Protein AF-A0A522X7E7-F1 (afdb_monomer)

Solvent-accessible surface area (backbone atoms only — not comparable to full-atom values): 3923 Å² total; per-residue (Å²): 134,83,76,81,70,88,80,80,85,57,77,70,44,53,60,45,16,60,77,68,71,46,60,46,59,70,62,40,59,92,67,71,31,51,72,74,45,40,55,49,26,53,52,44,38,52,55,51,52,52,39,51,42,54,51,26,60,75,69,76,42,93,73,134

Sequence (64 aa):
PYALALLKNYRSLMPMAMEANKPMFFLKSADGAIGSHQEAVASCYADFKKLAGKIAANAGITFS

Secondary structure (DSSP, 8-state):
----------TTHHHHHHHTTS-GGG--GGGT--THHHHHHHHHHHHHHHHHHHHHHHHT----

Structure (mmCIF, N/CA/C/O backbone):
data_AF-A0A522X7E7-F1
#
_entry.id   AF-A0A522X7E7-F1
#
loop_
_atom_site.group_PDB
_atom_si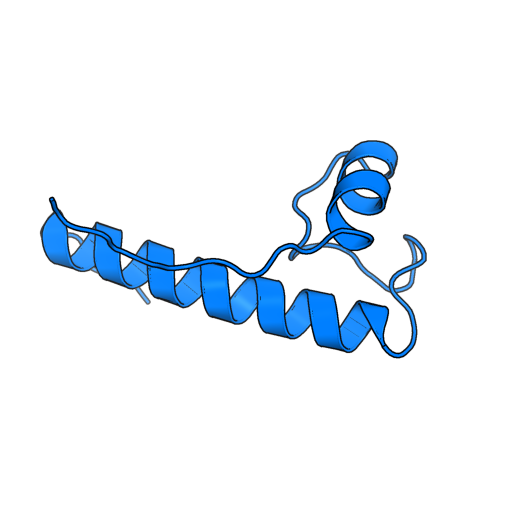te.id
_atom_site.type_symbol
_atom_site.label_atom_id
_atom_site.label_alt_id
_atom_site.label_comp_id
_atom_site.label_asym_id
_atom_site.label_entity_id
_atom_site.label_seq_id
_atom_site.pdbx_PDB_ins_code
_atom_site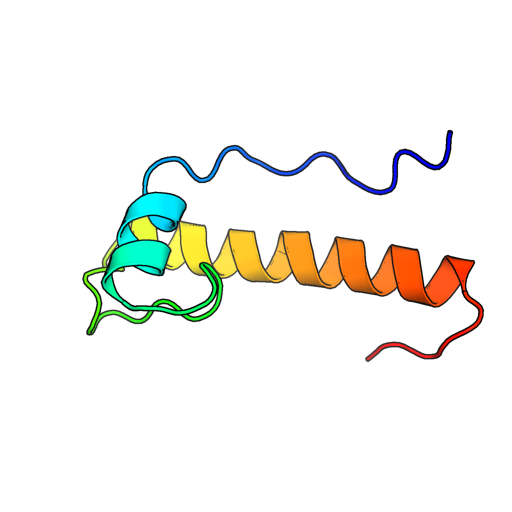.Cartn_x
_atom_site.Cartn_y
_atom_site.Cartn_z
_atom_site.occupancy
_atom_site.B_iso_or_equiv
_atom_site.auth_seq_id
_atom_site.auth_comp_id
_atom_site.auth_asym_id
_atom_site.auth_atom_id
_atom_site.pdbx_PDB_model_num
ATOM 1 N N . PRO A 1 1 ? -1.743 12.702 17.825 1.00 61.06 1 PRO A N 1
ATOM 2 C CA . PRO A 1 1 ? -2.544 11.640 18.484 1.00 61.06 1 PRO A CA 1
ATOM 3 C C . PRO A 1 1 ? -3.095 10.655 17.438 1.00 61.06 1 PRO A C 1
ATOM 5 O O . PRO A 1 1 ? -3.336 11.061 16.309 1.00 61.06 1 PRO A O 1
ATOM 8 N N . TYR A 1 2 ? -3.182 9.374 17.792 1.00 76.44 2 TYR A N 1
ATOM 9 C CA . TYR A 1 2 ? -3.297 8.165 16.950 1.00 76.44 2 TYR A CA 1
ATOM 10 C C . TYR A 1 2 ? -2.002 7.632 16.322 1.00 76.44 2 TYR A C 1
ATOM 12 O O . TYR A 1 2 ? -1.787 6.431 16.428 1.00 76.44 2 TYR A O 1
ATOM 20 N N . ALA A 1 3 ? -1.140 8.474 15.722 1.00 81.69 3 ALA A N 1
ATOM 21 C CA . ALA A 1 3 ? 0.191 8.088 15.194 1.00 81.69 3 ALA A CA 1
ATOM 22 C C . ALA A 1 3 ? 0.221 6.669 14.571 1.00 81.69 3 ALA A C 1
ATOM 24 O O . ALA A 1 3 ? 0.995 5.800 14.973 1.00 81.69 3 ALA A O 1
ATOM 25 N N . LEU A 1 4 ? -0.696 6.412 13.629 1.00 87.00 4 LEU A N 1
ATOM 26 C CA . LEU A 1 4 ? -1.077 5.048 13.244 1.00 87.00 4 LEU A CA 1
ATOM 27 C C . LEU A 1 4 ? 0.072 4.268 12.583 1.00 87.00 4 LEU A C 1
ATOM 29 O O . LEU A 1 4 ? 0.171 3.050 12.754 1.00 87.00 4 LEU A O 1
ATOM 33 N N . ALA A 1 5 ? 0.979 4.944 11.877 1.00 87.88 5 ALA A N 1
ATOM 34 C CA . ALA A 1 5 ? 2.200 4.344 11.352 1.00 87.88 5 ALA A CA 1
ATOM 35 C C . ALA A 1 5 ? 3.298 5.386 11.109 1.00 87.88 5 ALA A C 1
ATOM 37 O O . ALA A 1 5 ? 3.017 6.565 10.903 1.00 87.88 5 ALA A O 1
ATOM 38 N N . LEU A 1 6 ? 4.541 4.905 11.068 1.00 88.06 6 LEU A N 1
ATOM 39 C CA . LEU A 1 6 ? 5.676 5.590 10.459 1.00 88.06 6 LEU A CA 1
ATOM 40 C C . LEU A 1 6 ?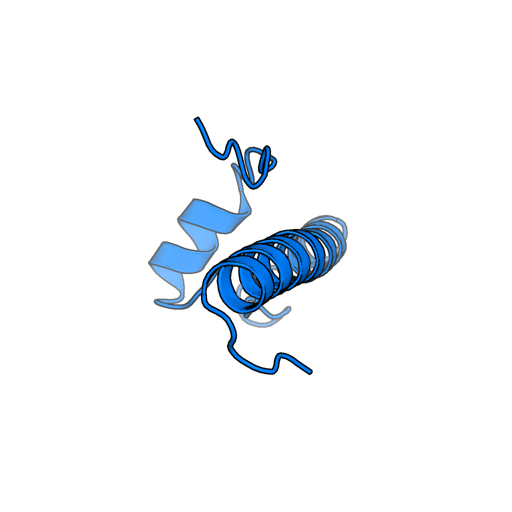 5.995 4.858 9.153 1.00 88.06 6 LEU A C 1
ATOM 42 O O . LEU A 1 6 ? 6.379 3.689 9.187 1.00 88.06 6 LEU A O 1
ATOM 46 N N . LEU A 1 7 ? 5.792 5.521 8.015 1.00 89.44 7 LEU A N 1
ATOM 47 C CA . LEU A 1 7 ? 6.075 4.945 6.701 1.00 89.44 7 LEU A CA 1
ATOM 48 C C . LEU A 1 7 ? 7.496 5.286 6.261 1.00 89.44 7 LEU A C 1
ATOM 50 O O . LEU A 1 7 ? 8.001 6.381 6.518 1.00 89.44 7 LEU A O 1
ATOM 54 N N . LYS A 1 8 ? 8.134 4.340 5.570 1.00 86.94 8 LYS A N 1
ATOM 55 C CA . LYS A 1 8 ? 9.451 4.557 4.969 1.00 86.94 8 LYS A CA 1
ATOM 56 C C . LYS A 1 8 ? 9.350 5.617 3.875 1.00 86.94 8 LYS A C 1
ATOM 58 O O . LYS A 1 8 ? 8.327 5.758 3.206 1.00 86.94 8 LYS A O 1
ATOM 63 N N . ASN A 1 9 ? 10.450 6.324 3.644 1.00 85.25 9 ASN A N 1
ATOM 64 C CA . ASN A 1 9 ? 10.554 7.210 2.496 1.00 85.25 9 ASN A CA 1
ATOM 65 C C . ASN A 1 9 ? 10.908 6.387 1.242 1.00 85.25 9 ASN A C 1
ATOM 67 O O . ASN A 1 9 ? 12.081 6.104 0.998 1.00 85.25 9 ASN A O 1
ATOM 71 N N . TYR A 1 10 ? 9.904 5.976 0.461 1.00 88.50 10 TYR A N 1
ATOM 72 C CA . TYR A 1 10 ? 10.086 5.205 -0.779 1.00 88.50 10 TYR A CA 1
ATOM 73 C C . TYR A 1 10 ? 10.519 6.103 -1.953 1.00 88.50 10 TYR A C 1
ATOM 75 O O . TYR A 1 10 ? 9.811 6.235 -2.952 1.00 88.50 10 TYR A O 1
ATOM 83 N N . ARG A 1 11 ? 11.692 6.739 -1.821 1.00 80.00 11 ARG A N 1
ATOM 84 C CA . ARG A 1 11 ? 12.178 7.820 -2.704 1.00 80.00 11 ARG A CA 1
ATOM 85 C C . ARG A 1 11 ? 12.218 7.471 -4.193 1.00 80.00 11 ARG A C 1
ATOM 87 O O . ARG A 1 11 ? 12.010 8.359 -5.006 1.00 80.00 11 ARG A O 1
ATOM 94 N N . SER A 1 12 ? 12.481 6.214 -4.549 1.00 87.19 12 SER A N 1
ATOM 95 C CA . SER A 1 12 ? 12.502 5.757 -5.945 1.00 87.19 12 SER A CA 1
ATOM 96 C C . SER A 1 12 ? 11.146 5.263 -6.449 1.00 87.19 12 SER A C 1
ATOM 98 O O . SER A 1 12 ? 10.848 5.413 -7.625 1.00 87.19 12 SER A O 1
ATOM 100 N N . LEU A 1 13 ? 10.293 4.721 -5.575 1.00 93.88 13 LEU A N 1
ATOM 101 C CA . LEU A 1 13 ? 8.984 4.214 -5.995 1.00 93.88 13 LEU A CA 1
ATOM 102 C C . LEU A 1 13 ? 8.000 5.339 -6.295 1.00 93.88 13 LEU A C 1
ATOM 104 O O . LEU A 1 13 ? 7.174 5.192 -7.186 1.00 93.88 13 LEU A O 1
ATOM 108 N N . MET A 1 14 ? 8.074 6.449 -5.559 1.00 94.06 14 MET A N 1
ATOM 109 C CA . MET A 1 14 ? 7.178 7.586 -5.760 1.00 94.06 14 MET A CA 1
ATOM 110 C C . MET A 1 14 ? 7.252 8.174 -7.182 1.00 94.06 14 MET A C 1
ATOM 112 O O . MET A 1 14 ? 6.195 8.275 -7.802 1.00 94.06 14 MET A O 1
ATOM 116 N N . PRO A 1 15 ? 8.432 8.511 -7.744 1.00 94.56 15 PRO A N 1
ATOM 117 C CA . PRO A 1 15 ? 8.507 8.995 -9.123 1.00 94.56 15 PRO A CA 1
ATOM 118 C C . PRO A 1 15 ? 8.057 7.938 -10.143 1.00 94.56 15 PRO A C 1
ATOM 120 O O . PRO A 1 15 ? 7.259 8.253 -11.019 1.00 94.56 15 PRO A O 1
ATOM 123 N N . MET A 1 16 ? 8.446 6.668 -9.979 1.00 95.06 16 MET A N 1
ATOM 124 C CA . MET A 1 16 ? 7.999 5.587 -10.877 1.00 95.06 16 MET A CA 1
ATOM 125 C C . MET A 1 16 ? 6.474 5.407 -10.872 1.00 95.06 16 MET A C 1
ATOM 127 O O . MET A 1 16 ? 5.852 5.179 -11.905 1.00 95.06 16 MET A O 1
ATOM 131 N N . ALA A 1 17 ? 5.856 5.509 -9.695 1.00 96.38 17 ALA A N 1
ATOM 132 C CA . ALA A 1 17 ? 4.410 5.452 -9.517 1.00 96.38 17 ALA A CA 1
ATOM 133 C C . ALA A 1 17 ? 3.694 6.607 -10.230 1.00 96.38 17 ALA A C 1
ATOM 135 O O . ALA A 1 17 ? 2.638 6.397 -10.827 1.00 96.38 17 ALA A O 1
ATOM 136 N N . MET A 1 18 ? 4.278 7.809 -10.191 1.00 96.31 18 MET A N 1
ATOM 137 C CA . MET A 1 18 ? 3.759 8.976 -10.905 1.00 96.31 18 MET A CA 1
ATOM 138 C C . MET A 1 18 ? 3.838 8.781 -12.421 1.00 96.31 18 MET A C 1
ATOM 140 O O . MET A 1 18 ? 2.835 8.970 -13.102 1.00 96.31 18 MET A O 1
ATOM 144 N N . GLU A 1 19 ? 4.982 8.337 -12.945 1.00 96.38 19 GLU A N 1
ATOM 145 C CA . GLU A 1 19 ? 5.162 8.070 -14.381 1.00 96.38 19 GLU A CA 1
ATOM 146 C C . GLU A 1 19 ? 4.202 6.983 -14.886 1.00 96.38 19 GLU A C 1
ATOM 148 O O . GLU A 1 19 ? 3.532 7.152 -15.906 1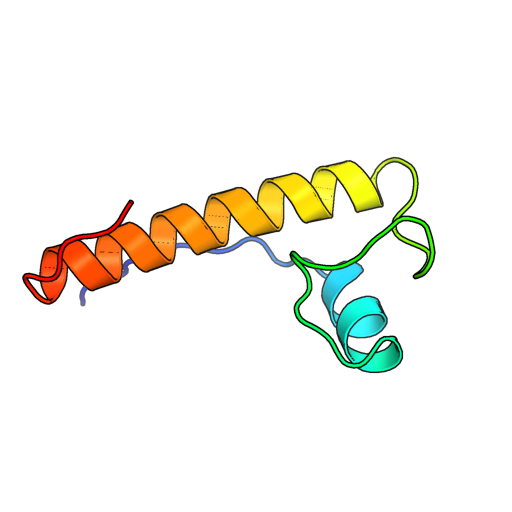.00 96.38 19 GLU A O 1
ATOM 153 N N . ALA A 1 20 ? 4.064 5.891 -14.130 1.00 96.56 20 ALA A N 1
ATOM 154 C CA . ALA A 1 20 ? 3.171 4.785 -14.462 1.00 96.56 20 ALA A CA 1
ATOM 155 C C . ALA A 1 20 ? 1.689 5.047 -14.115 1.00 96.56 20 ALA A C 1
ATOM 157 O O . ALA A 1 20 ? 0.852 4.169 -14.330 1.00 96.56 20 ALA A O 1
ATOM 158 N N . ASN A 1 21 ? 1.356 6.225 -13.567 1.00 96.75 21 ASN A N 1
ATOM 159 C CA . ASN A 1 21 ? 0.010 6.631 -13.144 1.00 96.75 21 ASN A CA 1
ATOM 160 C C . ASN A 1 21 ? -0.712 5.596 -12.266 1.00 96.75 21 ASN A C 1
ATOM 162 O O . ASN A 1 21 ? -1.870 5.238 -12.495 1.00 96.75 21 ASN A O 1
ATOM 166 N N . LYS A 1 22 ? -0.020 5.096 -11.238 1.00 96.62 22 LYS A N 1
ATOM 167 C CA . LYS A 1 22 ? -0.560 4.067 -10.341 1.00 96.62 22 LYS A CA 1
ATOM 168 C C . LYS A 1 22 ? 0.072 4.089 -8.949 1.00 96.62 22 LYS A C 1
ATOM 170 O O . LYS A 1 22 ? 1.153 4.637 -8.778 1.00 96.62 22 LYS A O 1
ATOM 175 N N . PRO A 1 23 ? -0.552 3.462 -7.937 1.00 96.25 23 PRO A N 1
ATOM 176 C CA . PRO A 1 23 ? 0.028 3.357 -6.599 1.00 96.25 23 PRO A CA 1
ATOM 177 C C . PRO A 1 23 ? 1.398 2.657 -6.581 1.00 96.25 23 PRO A C 1
ATOM 179 O O . PRO A 1 23 ? 1.601 1.667 -7.283 1.00 96.25 23 PRO A O 1
ATOM 182 N N . MET A 1 24 ? 2.307 3.105 -5.702 1.00 95.94 24 MET A N 1
ATOM 183 C CA . MET A 1 24 ? 3.657 2.526 -5.537 1.00 95.94 24 MET A CA 1
ATOM 184 C C . MET A 1 24 ? 3.634 1.010 -5.311 1.00 95.94 24 MET A C 1
ATOM 186 O O . MET A 1 24 ? 4.428 0.276 -5.889 1.00 95.94 24 MET A O 1
ATOM 190 N N . PHE A 1 25 ? 2.691 0.525 -4.505 1.00 95.88 25 PHE A N 1
ATOM 191 C CA . PHE A 1 25 ? 2.543 -0.897 -4.194 1.00 95.88 25 PHE A CA 1
ATOM 192 C C . PHE A 1 25 ? 1.904 -1.728 -5.331 1.00 95.88 25 PHE A C 1
ATOM 194 O O . PHE A 1 25 ? 1.694 -2.924 -5.158 1.00 95.88 25 PHE A O 1
ATOM 201 N N . PHE A 1 26 ? 1.604 -1.120 -6.489 1.00 96.62 26 PHE A N 1
ATOM 202 C CA . PHE A 1 26 ? 1.142 -1.783 -7.722 1.00 96.62 26 PHE A CA 1
ATOM 203 C C . PHE A 1 26 ? 2.137 -1.668 -8.887 1.00 96.62 26 PHE A C 1
ATOM 205 O O . PHE A 1 26 ? 1.818 -2.039 -10.026 1.00 96.62 26 PHE A O 1
ATOM 212 N N . LEU A 1 27 ? 3.343 -1.160 -8.629 1.00 96.50 27 LEU A N 1
ATOM 213 C CA . LEU A 1 27 ? 4.445 -1.218 -9.583 1.00 96.50 27 LEU A CA 1
ATOM 214 C C . LEU A 1 27 ? 4.811 -2.679 -9.885 1.00 96.50 27 LEU A C 1
ATOM 216 O O . LEU A 1 27 ? 4.823 -3.535 -9.004 1.00 96.50 27 LEU A O 1
ATOM 220 N N . LYS A 1 28 ? 5.064 -2.966 -11.158 1.00 95.50 28 LYS A N 1
ATOM 221 C CA . LYS A 1 28 ? 5.462 -4.271 -11.685 1.00 95.50 28 LYS A CA 1
ATOM 222 C C . LYS A 1 28 ? 6.820 -4.120 -12.365 1.00 95.50 28 LYS A C 1
ATOM 224 O O . LYS A 1 28 ? 7.283 -3.013 -12.635 1.00 95.50 28 LYS A O 1
ATOM 229 N N . SER A 1 29 ? 7.429 -5.245 -12.726 1.00 93.44 29 SER A N 1
ATOM 230 C CA . SER A 1 29 ? 8.666 -5.246 -13.515 1.00 93.44 29 SER A CA 1
ATOM 231 C C . SER A 1 29 ? 8.514 -4.484 -14.840 1.00 93.44 29 SER A C 1
ATOM 233 O O . SER A 1 29 ? 9.463 -3.851 -15.285 1.00 93.44 29 SER A O 1
ATOM 235 N N . ALA A 1 30 ? 7.307 -4.478 -15.425 1.00 94.25 30 ALA A N 1
ATOM 236 C CA . ALA A 1 30 ? 6.980 -3.731 -16.643 1.00 94.25 30 ALA A CA 1
ATOM 237 C C . ALA A 1 30 ? 7.099 -2.200 -16.495 1.00 94.25 30 ALA A C 1
ATOM 239 O O . ALA A 1 30 ? 7.224 -1.510 -17.498 1.00 94.25 30 ALA A O 1
ATOM 240 N N . ASP A 1 31 ? 7.089 -1.673 -15.268 1.00 94.19 31 ASP A N 1
ATOM 241 C CA . ASP A 1 31 ? 7.224 -0.240 -14.968 1.00 94.19 31 ASP A CA 1
ATOM 242 C C . ASP A 1 31 ? 8.630 0.103 -14.453 1.00 94.19 31 ASP A C 1
ATOM 244 O O . ASP A 1 31 ? 8.834 1.137 -13.824 1.00 94.19 31 ASP A O 1
ATOM 248 N N . GLY A 1 32 ? 9.593 -0.807 -14.630 1.00 92.00 32 GLY A N 1
ATOM 249 C CA . GLY A 1 32 ? 10.967 -0.637 -14.156 1.00 92.00 32 GLY A CA 1
ATOM 250 C C . GLY A 1 32 ? 11.200 -1.032 -12.694 1.00 92.00 32 GLY A C 1
ATOM 251 O O . GLY A 1 32 ? 12.320 -0.900 -12.205 1.00 92.00 32 GLY A O 1
ATOM 252 N N . ALA A 1 33 ? 10.197 -1.569 -11.981 1.00 94.06 33 ALA A N 1
ATOM 253 C CA . ALA A 1 33 ? 10.383 -2.092 -10.622 1.00 94.06 33 ALA A CA 1
ATOM 254 C C . ALA A 1 33 ? 11.024 -3.486 -10.639 1.00 94.06 33 ALA A C 1
ATOM 256 O O . ALA A 1 33 ? 10.357 -4.500 -10.434 1.00 94.06 33 ALA A O 1
ATOM 257 N N . ILE A 1 34 ? 12.328 -3.528 -10.908 1.00 91.38 34 ILE A N 1
ATOM 258 C CA . ILE A 1 34 ? 13.137 -4.751 -10.971 1.00 91.38 34 ILE A CA 1
ATOM 259 C C . ILE A 1 34 ? 14.195 -4.784 -9.861 1.00 91.38 34 ILE A C 1
ATOM 261 O O . ILE A 1 34 ? 14.603 -3.746 -9.336 1.00 91.38 34 ILE A O 1
ATOM 265 N N . GLY A 1 35 ? 14.635 -5.987 -9.485 1.00 90.25 35 GLY A N 1
ATOM 266 C CA . GLY A 1 35 ? 15.643 -6.180 -8.438 1.00 90.25 35 GLY A CA 1
ATOM 267 C C . GLY A 1 35 ? 15.198 -5.600 -7.092 1.00 90.25 35 GLY A C 1
ATOM 268 O O . GLY A 1 35 ? 14.095 -5.878 -6.623 1.00 90.25 35 GLY A O 1
ATOM 269 N N . SER A 1 36 ? 16.030 -4.747 -6.490 1.00 89.12 36 SER A N 1
ATOM 270 C CA . SER A 1 36 ? 15.760 -4.128 -5.181 1.00 89.12 36 SER A CA 1
ATOM 271 C C . SER A 1 36 ? 14.495 -3.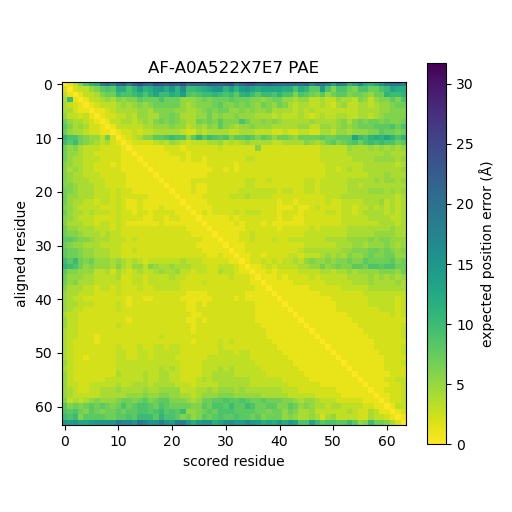260 -5.154 1.00 89.12 36 SER A C 1
ATOM 273 O O . SER A 1 36 ? 13.865 -3.114 -4.104 1.00 89.12 36 SER A O 1
ATOM 275 N N . HIS A 1 37 ? 14.059 -2.718 -6.297 1.00 90.00 37 HIS A N 1
ATOM 276 C CA . HIS A 1 37 ? 12.787 -1.997 -6.372 1.00 90.00 37 HIS A CA 1
ATOM 277 C C . HIS A 1 37 ? 11.595 -2.928 -6.151 1.00 90.00 37 HIS A C 1
ATOM 279 O O . HIS A 1 37 ? 10.630 -2.525 -5.511 1.00 90.00 37 HIS A O 1
ATOM 285 N N . GLN A 1 38 ? 11.661 -4.177 -6.616 1.00 90.88 38 GLN A N 1
ATOM 286 C CA . GLN A 1 38 ? 10.578 -5.143 -6.438 1.00 90.88 38 GLN A CA 1
ATOM 287 C C . GLN A 1 38 ? 10.400 -5.521 -4.959 1.00 90.88 38 GLN A C 1
ATOM 289 O O . GLN A 1 38 ? 9.275 -5.583 -4.461 1.00 90.88 38 GLN A O 1
ATOM 294 N N . GLU A 1 39 ? 11.503 -5.679 -4.224 1.00 92.00 39 GLU A N 1
ATOM 295 C CA . GLU A 1 39 ? 11.478 -5.866 -2.768 1.00 92.00 39 GLU A CA 1
ATOM 296 C C . GLU A 1 39 ? 10.897 -4.639 -2.052 1.00 92.00 39 GLU A C 1
ATOM 298 O O . GLU A 1 39 ? 10.068 -4.764 -1.145 1.00 92.00 39 GLU A O 1
ATOM 303 N N . ALA A 1 40 ? 11.275 -3.434 -2.492 1.00 93.62 40 ALA A N 1
ATOM 304 C CA . ALA A 1 40 ? 10.732 -2.194 -1.950 1.00 93.62 40 ALA A CA 1
ATOM 305 C C . ALA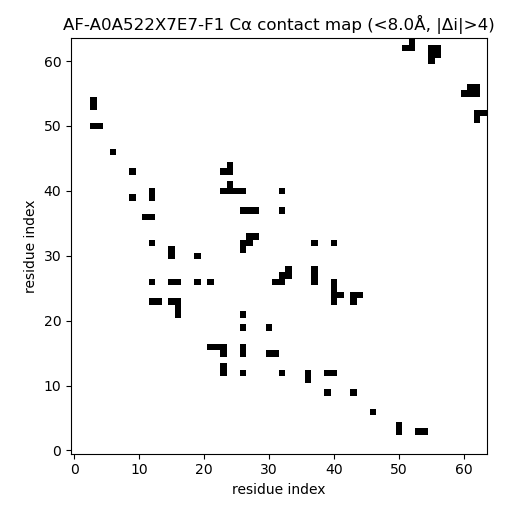 A 1 40 ? 9.218 -2.069 -2.197 1.00 93.62 40 ALA A C 1
ATOM 307 O O . ALA A 1 40 ? 8.502 -1.618 -1.303 1.00 93.62 40 ALA A O 1
ATOM 308 N N . VAL A 1 41 ? 8.718 -2.496 -3.364 1.00 95.44 41 VAL A N 1
ATOM 309 C CA . VAL A 1 41 ? 7.280 -2.538 -3.688 1.00 95.44 41 VAL A CA 1
ATOM 310 C C . VAL A 1 41 ? 6.542 -3.492 -2.751 1.00 95.44 41 VAL A C 1
ATOM 312 O O . VAL A 1 41 ? 5.511 -3.119 -2.191 1.00 95.44 41 VAL A O 1
ATOM 315 N N . ALA A 1 42 ? 7.089 -4.686 -2.507 1.00 94.44 42 ALA A N 1
ATOM 316 C CA . ALA A 1 42 ? 6.503 -5.647 -1.574 1.00 94.44 42 ALA A CA 1
ATOM 317 C C . ALA A 1 42 ? 6.475 -5.109 -0.130 1.00 94.44 42 ALA A C 1
ATOM 319 O O . ALA A 1 42 ? 5.448 -5.197 0.548 1.00 94.44 42 ALA A O 1
ATOM 320 N N . SER A 1 43 ? 7.563 -4.475 0.330 1.00 94.00 43 SER A N 1
ATOM 321 C CA . SER A 1 43 ? 7.585 -3.800 1.637 1.00 94.00 43 SER A CA 1
ATOM 322 C C . SER A 1 43 ? 6.575 -2.656 1.695 1.00 94.00 43 SER A C 1
ATOM 324 O O . SER A 1 43 ? 5.909 -2.496 2.713 1.00 94.00 43 SER A O 1
ATOM 326 N N . CYS A 1 44 ? 6.447 -1.874 0.619 1.00 95.31 44 CYS A N 1
ATOM 327 C CA . CYS A 1 44 ? 5.470 -0.796 0.517 1.00 95.31 44 CYS A CA 1
ATOM 328 C C . CYS A 1 44 ? 4.053 -1.344 0.697 1.00 95.31 44 CYS A C 1
ATOM 330 O O . CYS A 1 44 ? 3.309 -0.858 1.546 1.00 95.31 44 CYS A O 1
ATOM 332 N N . TYR A 1 45 ? 3.705 -2.421 -0.009 1.00 95.69 45 TYR A N 1
ATOM 333 C CA . TYR A 1 45 ? 2.405 -3.065 0.146 1.00 95.69 45 TYR A CA 1
ATOM 334 C C . TYR A 1 45 ? 2.136 -3.490 1.598 1.00 95.69 45 TYR A C 1
ATOM 336 O O . TYR A 1 45 ? 1.078 -3.182 2.145 1.00 95.69 45 TYR A O 1
ATOM 344 N N . ALA A 1 46 ? 3.099 -4.149 2.248 1.00 95.06 46 ALA A N 1
ATOM 345 C CA . ALA A 1 46 ? 2.949 -4.608 3.628 1.00 95.06 46 ALA A CA 1
ATOM 346 C C . ALA A 1 46 ? 2.748 -3.447 4.621 1.00 95.06 46 ALA A C 1
ATOM 348 O O . ALA A 1 46 ? 1.868 -3.511 5.486 1.00 95.06 46 ALA A O 1
ATOM 349 N N . ASP A 1 47 ? 3.520 -2.368 4.472 1.00 95.25 47 ASP A N 1
ATOM 350 C CA . ASP A 1 47 ? 3.447 -1.191 5.338 1.00 95.25 47 ASP A CA 1
ATOM 351 C C . ASP A 1 47 ? 2.086 -0.476 5.193 1.00 95.25 47 ASP A C 1
ATOM 353 O O . ASP A 1 47 ? 1.442 -0.146 6.197 1.00 95.25 47 ASP A O 1
ATOM 357 N N . PHE A 1 48 ? 1.584 -0.326 3.960 1.00 95.12 48 PHE A N 1
ATOM 358 C CA . PHE A 1 48 ? 0.260 0.250 3.700 1.00 95.12 48 PHE A CA 1
ATOM 359 C C . PHE A 1 48 ? -0.890 -0.676 4.121 1.00 95.12 48 PHE A C 1
ATOM 361 O O . PHE A 1 48 ? -1.864 -0.187 4.695 1.00 95.12 48 PHE A O 1
ATOM 368 N N . LYS A 1 49 ? -0.779 -2.001 3.934 1.00 96.00 49 LYS A N 1
ATOM 369 C CA . LYS A 1 49 ? -1.781 -2.965 4.428 1.00 96.00 49 LYS A CA 1
ATOM 370 C C . LYS A 1 49 ? -1.896 -2.899 5.953 1.00 96.00 49 LYS A C 1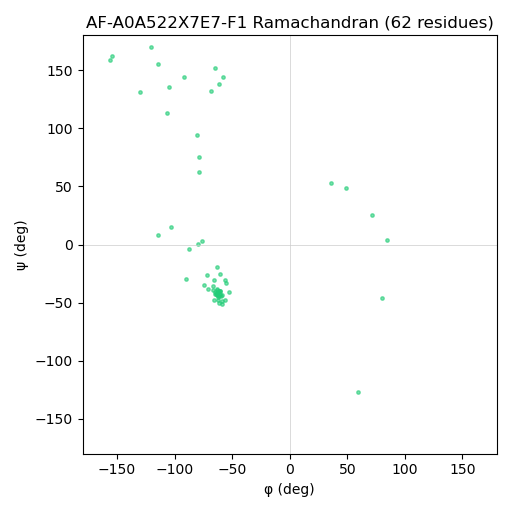
ATOM 372 O O . LYS A 1 49 ? -3.001 -2.873 6.491 1.00 96.00 49 LYS A O 1
ATOM 377 N N . LYS A 1 50 ? -0.767 -2.805 6.663 1.00 94.69 50 LYS A N 1
ATOM 378 C CA . LYS A 1 50 ? -0.741 -2.652 8.126 1.00 94.69 50 LYS A CA 1
ATOM 379 C C . LYS A 1 50 ? -1.381 -1.340 8.576 1.00 94.69 50 LYS A C 1
ATOM 381 O O . LYS A 1 50 ? -2.132 -1.334 9.551 1.00 94.69 50 LYS A O 1
ATOM 386 N N . LEU A 1 51 ? -1.094 -0.237 7.885 1.00 95.12 51 LEU A N 1
ATOM 387 C CA . LEU A 1 51 ? -1.724 1.052 8.166 1.00 95.12 51 LEU A CA 1
ATOM 388 C C . LEU A 1 51 ? -3.242 0.991 7.944 1.00 95.12 51 LEU A C 1
ATOM 390 O O . LEU A 1 51 ? -3.993 1.390 8.831 1.00 95.12 51 LEU A O 1
ATOM 394 N N . ALA A 1 52 ? -3.693 0.438 6.816 1.00 95.25 52 ALA A N 1
ATOM 395 C CA . ALA A 1 52 ? -5.112 0.276 6.506 1.00 95.25 52 ALA A CA 1
ATOM 396 C C . ALA A 1 52 ? -5.838 -0.573 7.562 1.00 95.25 52 ALA A C 1
ATOM 398 O O . ALA A 1 52 ? -6.887 -0.165 8.054 1.00 95.25 52 ALA A O 1
ATOM 399 N N . GLY A 1 53 ? -5.235 -1.682 8.002 1.00 95.31 53 GLY A N 1
ATOM 400 C CA . GLY A 1 53 ? -5.788 -2.505 9.079 1.00 95.31 53 GLY A CA 1
ATOM 401 C C . GLY A 1 53 ? -5.910 -1.760 10.410 1.00 95.31 53 GLY A C 1
ATOM 402 O O . GLY A 1 53 ? -6.92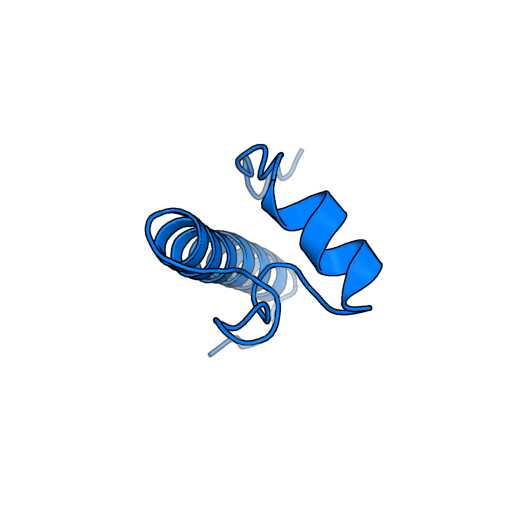7 -1.875 11.089 1.00 95.31 53 GLY A O 1
ATOM 403 N N . LYS A 1 54 ? -4.921 -0.931 10.770 1.00 94.00 54 LYS A N 1
ATOM 404 C CA . LYS A 1 54 ? -5.015 -0.083 11.970 1.00 94.00 54 LYS A CA 1
ATOM 405 C C . LYS A 1 54 ? -6.120 0.963 11.853 1.00 94.00 54 LYS A C 1
ATOM 407 O O . LYS A 1 54 ? -6.820 1.196 12.835 1.00 94.00 54 LYS A O 1
ATOM 412 N N . ILE A 1 55 ? -6.278 1.586 10.685 1.00 95.06 55 ILE A N 1
ATOM 413 C CA . ILE A 1 55 ? -7.361 2.547 10.432 1.00 95.06 55 ILE A CA 1
ATOM 414 C C . ILE A 1 55 ? -8.714 1.848 10.586 1.00 95.06 55 ILE A C 1
ATOM 416 O O . ILE A 1 55 ? -9.552 2.317 11.350 1.00 95.06 55 ILE A O 1
ATOM 420 N N . ALA A 1 56 ? -8.899 0.700 9.931 1.00 95.31 56 ALA A N 1
ATOM 421 C CA . ALA A 1 56 ? -10.142 -0.061 9.983 1.00 95.31 56 ALA A CA 1
ATOM 422 C C . ALA A 1 56 ? -10.494 -0.501 11.413 1.00 95.31 56 ALA A C 1
ATOM 424 O O . ALA A 1 56 ? -11.621 -0.293 11.855 1.00 95.31 56 ALA A O 1
ATOM 425 N N . ALA A 1 57 ? -9.512 -0.995 12.175 1.00 92.94 57 ALA A N 1
ATOM 426 C CA . ALA A 1 57 ? -9.703 -1.367 13.576 1.00 92.94 57 ALA A CA 1
ATOM 427 C C . ALA A 1 57 ? -10.148 -0.180 14.449 1.00 92.94 57 ALA A C 1
ATOM 429 O O . ALA A 1 57 ? -11.025 -0.337 15.293 1.00 92.94 57 ALA A O 1
ATOM 430 N N . ASN A 1 58 ? -9.590 1.017 14.226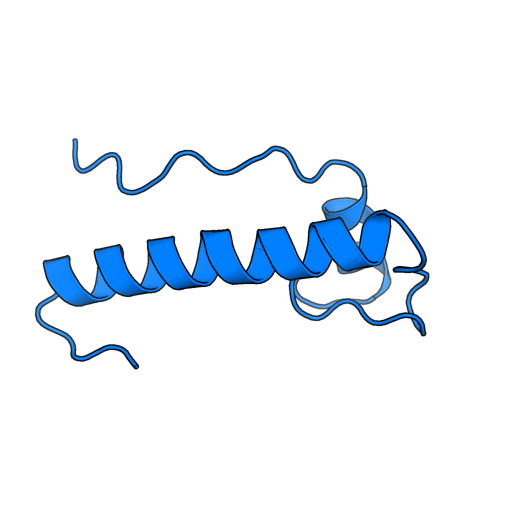 1.00 91.75 58 ASN A N 1
ATOM 431 C CA . ASN A 1 58 ? -10.008 2.228 14.945 1.00 91.75 58 ASN A CA 1
ATOM 432 C C . ASN A 1 58 ? -11.389 2.736 14.497 1.00 91.75 58 ASN A C 1
ATOM 434 O O . ASN A 1 58 ? -12.079 3.381 15.279 1.00 91.75 58 ASN A O 1
ATOM 438 N N . ALA A 1 59 ? -11.792 2.444 13.260 1.00 93.94 59 ALA A N 1
ATOM 439 C CA . ALA A 1 59 ? -13.097 2.808 12.714 1.00 93.94 59 ALA A CA 1
ATOM 440 C C . ALA A 1 59 ? -14.203 1.771 13.001 1.00 93.94 59 ALA A C 1
ATOM 442 O O . ALA A 1 59 ? -15.351 2.003 12.632 1.00 93.94 59 ALA A O 1
ATOM 443 N N . GLY A 1 60 ? -13.883 0.627 13.622 1.00 94.12 60 GLY A N 1
ATOM 444 C CA . GLY A 1 60 ? -14.840 -0.465 13.841 1.00 94.12 60 GLY A CA 1
ATOM 445 C C . GLY A 1 60 ? -15.223 -1.225 12.563 1.00 94.12 60 GLY A C 1
ATOM 446 O O . GLY A 1 60 ? -16.304 -1.803 12.494 1.00 94.12 60 GLY A O 1
ATOM 447 N N . ILE A 1 61 ? -14.355 -1.218 11.547 1.00 95.69 61 ILE A N 1
ATOM 448 C CA . ILE A 1 61 ? -14.573 -1.862 10.245 1.00 95.69 61 ILE A CA 1
ATOM 449 C C . ILE A 1 61 ? -13.730 -3.142 10.159 1.00 95.69 61 ILE A C 1
ATOM 451 O O . ILE A 1 61 ? -12.544 -3.142 10.496 1.00 95.69 61 ILE A O 1
ATOM 455 N N . THR A 1 62 ? -14.313 -4.239 9.673 1.00 91.88 62 THR A N 1
ATOM 456 C CA . THR A 1 62 ? -13.576 -5.486 9.410 1.00 91.88 62 THR A CA 1
ATOM 457 C C . THR A 1 62 ? -12.608 -5.311 8.234 1.00 91.88 62 THR A C 1
ATOM 459 O O . THR A 1 62 ? -12.991 -4.821 7.175 1.00 91.88 62 THR A O 1
ATOM 462 N N . PHE A 1 63 ? -11.356 -5.746 8.400 1.00 90.94 63 PHE A N 1
ATOM 463 C CA . PHE A 1 63 ? -10.304 -5.670 7.380 1.00 90.94 63 PHE A CA 1
ATOM 464 C C . PHE A 1 63 ? -9.624 -7.036 7.217 1.00 90.94 63 PHE A C 1
ATOM 466 O O . PHE A 1 63 ? -9.254 -7.649 8.218 1.00 90.94 63 PHE A O 1
ATOM 473 N N . SER A 1 64 ? -9.481 -7.512 5.973 1.00 77.12 64 SER A N 1
ATOM 474 C CA . SER A 1 64 ? -8.896 -8.822 5.604 1.00 77.12 64 SER A CA 1
ATOM 475 C C . SER A 1 64 ? -7.737 -8.670 4.611 1.00 77.12 64 SER A C 1
ATOM 477 O O . SER A 1 64 ? -7.811 -7.780 3.741 1.00 77.12 64 SER A O 1
#

Foldseek 3Di:
DPCLDDDDCLPVLVVLCVVVVHDSLPDDVVSVCDDVSVVVSVVNVVRVLSSVCSVCVVVVHDHD

pLDDT: mean 91.99, std 6.0, range [61.06, 96.75]

Mean predicted aligned error: 3.68 Å

Radius of gyration: 13.33 Å; Cα contacts (8 Å, |Δi|>4): 52; chains: 1; bounding box: 31×20×35 Å